Protein AF-A0A0C3AQ52-F1 (afdb_monomer_lite)

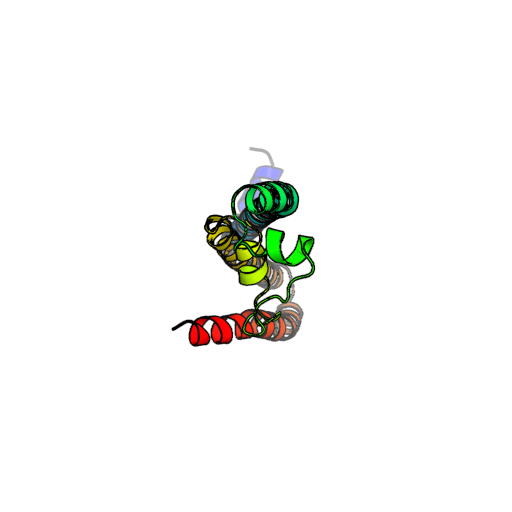Foldseek 3Di:
DDPVVVVCVVVCPDPLNVLLVVLQVLLVVLLVLLVVLVVVLVVLLVCLVVQLVVCLVVDCPAPSVCVVVVHDDDPPDDVVCVVVVSVSSPRDPVNVVSVVSSVVSNLSSVVSVLSSVLSCCVVPHDPVRSVVVCVVVVVVNCVVCVVVVVVVVVVD

Secondary structure (DSSP, 8-state):
--HHHHHHHHHTT-HHHHHHHHHHHHHHHHHHHHHHHHHHHHHHHHHHHHHHHHHHHH-TTSHHHHHHTTPPPPTT--TT-HHHHHHHTT--TTHHHHHHHHHHHHHHHHHHHHHHHHHHHHHHS-HHHHHHHHHHHHHHHHHHHHHHHHHHHHT-

pLDDT: mean 80.62, std 13.57, range [40.66, 95.38]

Radius of gyration: 24.01 Å; chains: 1; bounding box: 46×44×65 Å

Sequence (156 aa):
MSLAQLAAASESQSSAWEALRFFIYVAIGSNIITVACSLWTISGVAEVPSNAQWVAMNSVKSWPYKHAARLPLPATVSIREEYELLTNFGMETHYRWQILGAGVWYLVGLFSTFLALDIWLWVSQSTGVAAAVTVVLIPGCAAVVAPLFSIGLSSL

Organism: NCBI:txid933852

Structure (mmCIF, N/CA/C/O backbone):
data_AF-A0A0C3AQ52-F1
#
_entry.id   AF-A0A0C3AQ52-F1
#
loop_
_atom_site.group_PDB
_atom_site.id
_atom_site.type_symbol
_atom_site.label_atom_id
_atom_site.label_alt_id
_atom_site.label_comp_id
_atom_site.label_asym_id
_atom_site.label_entity_id
_atom_site.label_seq_id
_atom_site.pdbx_PDB_ins_code
_atom_site.Cartn_x
_atom_site.Cartn_y
_atom_site.Cartn_z
_atom_site.occupancy
_atom_site.B_iso_or_equiv
_atom_site.auth_seq_id
_atom_site.auth_comp_id
_atom_site.auth_asym_id
_atom_site.auth_atom_id
_atom_site.pdbx_PDB_model_num
ATOM 1 N N . MET A 1 1 ? -17.274 30.293 30.875 1.00 49.47 1 MET A N 1
ATOM 2 C CA . MET A 1 1 ? -17.493 28.899 30.433 1.00 49.47 1 MET A CA 1
ATOM 3 C C . MET A 1 1 ? -18.976 28.713 30.185 1.00 49.47 1 MET A C 1
ATOM 5 O O . MET A 1 1 ? -19.753 29.045 31.071 1.00 49.47 1 MET A O 1
ATOM 9 N N . SER A 1 2 ? -19.376 28.280 28.989 1.00 72.94 2 SER A N 1
ATOM 10 C CA . SER A 1 2 ? -20.791 28.021 28.682 1.00 72.94 2 SER A CA 1
ATOM 11 C C . SER A 1 2 ? -21.216 26.624 29.158 1.00 72.94 2 SER A C 1
ATOM 13 O O . SER A 1 2 ? -20.381 25.734 29.301 1.00 72.94 2 SER A O 1
ATOM 15 N N . LEU A 1 3 ? -22.518 26.412 29.372 1.00 54.72 3 LEU A N 1
ATOM 16 C CA . LEU A 1 3 ? -23.105 25.108 29.728 1.00 54.72 3 LEU A CA 1
ATOM 17 C C . LEU A 1 3 ? -22.722 23.990 28.743 1.00 54.72 3 LEU A C 1
ATOM 19 O O . LEU A 1 3 ? -22.489 22.862 29.161 1.00 54.72 3 LEU A O 1
ATOM 23 N N . ALA A 1 4 ? -22.571 24.320 27.457 1.00 54.44 4 ALA A N 1
ATOM 24 C CA . ALA A 1 4 ? -22.092 23.387 26.439 1.00 54.44 4 ALA A CA 1
ATOM 25 C C . ALA A 1 4 ? -20.625 22.981 26.662 1.00 54.44 4 ALA A C 1
ATOM 27 O O . ALA A 1 4 ? -20.266 21.831 26.441 1.00 54.44 4 ALA A O 1
ATOM 28 N N . GLN A 1 5 ? -19.782 23.898 27.150 1.00 59.34 5 GLN A N 1
ATOM 29 C CA . GLN A 1 5 ? -18.400 23.581 27.525 1.00 59.34 5 GLN A CA 1
ATOM 30 C C . GLN A 1 5 ? -18.332 22.760 28.818 1.00 59.34 5 GLN A C 1
ATOM 32 O O . GLN A 1 5 ? -17.429 21.944 28.959 1.00 59.34 5 GLN A O 1
ATOM 37 N N . LEU A 1 6 ? -19.280 22.948 29.743 1.00 53.47 6 LEU A N 1
ATOM 38 C CA . LEU A 1 6 ? -19.350 22.186 30.992 1.00 53.47 6 LEU A CA 1
ATOM 39 C C . LEU A 1 6 ? -19.842 20.746 30.759 1.00 53.47 6 LEU A C 1
ATOM 41 O O . LEU A 1 6 ? -19.262 19.816 31.307 1.00 53.47 6 LEU A O 1
ATOM 45 N N . ALA A 1 7 ? -20.853 20.563 29.902 1.00 57.03 7 ALA A N 1
ATOM 46 C CA . ALA A 1 7 ? -21.343 19.247 29.483 1.00 57.03 7 ALA A CA 1
ATOM 47 C C . ALA A 1 7 ? -20.309 18.496 28.626 1.00 57.03 7 ALA A C 1
ATOM 49 O O . ALA A 1 7 ? -20.070 17.308 28.837 1.00 57.03 7 ALA A O 1
ATOM 50 N N . ALA A 1 8 ? -19.616 19.208 27.727 1.00 54.44 8 ALA A N 1
ATOM 51 C CA . ALA A 1 8 ? -18.491 18.641 26.991 1.00 54.44 8 ALA A CA 1
ATOM 52 C C . ALA A 1 8 ? -17.357 18.222 27.938 1.00 54.44 8 ALA A C 1
ATOM 54 O O . ALA A 1 8 ? -16.812 17.142 27.764 1.00 54.44 8 ALA A O 1
ATOM 55 N N . ALA A 1 9 ? -17.040 19.021 28.963 1.00 54.50 9 ALA A N 1
ATOM 56 C CA . ALA A 1 9 ? -15.999 18.691 29.936 1.00 54.50 9 ALA A CA 1
ATOM 57 C C . ALA A 1 9 ? -16.351 17.490 30.833 1.00 54.50 9 ALA A C 1
ATOM 59 O O . ALA A 1 9 ? -15.444 16.759 31.223 1.00 54.50 9 ALA A O 1
ATOM 60 N N . SER A 1 10 ? -17.635 17.261 31.144 1.00 52.16 10 SER A N 1
ATOM 61 C CA . SER A 1 10 ? -18.058 16.119 31.968 1.00 52.16 10 SER A CA 1
ATOM 62 C C . SER A 1 10 ? -18.114 14.793 31.204 1.00 52.16 10 SER A C 1
ATOM 64 O O . SER A 1 10 ? -17.874 13.749 31.801 1.00 52.16 10 SER A O 1
ATOM 66 N N . GLU A 1 11 ? -18.395 14.811 29.896 1.00 53.09 11 GLU A N 1
ATOM 67 C CA . GLU A 1 11 ? -18.392 13.602 29.052 1.00 53.09 11 GLU A CA 1
ATOM 68 C C . GLU A 1 11 ? -17.013 13.295 28.431 1.00 53.09 11 GLU A C 1
ATOM 70 O O . GLU A 1 11 ? -16.725 12.145 28.098 1.00 53.09 11 GLU A O 1
ATOM 75 N N . SER A 1 12 ? -16.119 14.288 28.303 1.00 53.25 12 SER A N 1
ATOM 76 C CA . SER A 1 12 ? -14.857 14.158 27.554 1.00 53.25 12 SER A CA 1
ATOM 77 C C . SER A 1 12 ? -13.615 13.762 28.361 1.00 53.25 12 SER A C 1
ATOM 79 O O . SER A 1 12 ? -12.519 13.857 27.815 1.00 53.25 12 SER A O 1
ATOM 81 N N . GLN A 1 13 ? -13.744 13.369 29.631 1.00 57.00 13 GLN A N 1
ATOM 82 C CA . GLN A 1 13 ? -12.609 12.974 30.491 1.00 57.00 13 GLN A CA 1
ATOM 83 C C . GLN A 1 13 ? -12.476 11.457 30.701 1.00 57.00 13 GLN A C 1
ATOM 85 O O . GLN A 1 13 ? -11.720 11.006 31.559 1.00 57.00 13 GLN A O 1
ATOM 90 N N . SER A 1 14 ? -13.198 10.640 29.932 1.00 72.12 14 SER A N 1
ATOM 91 C CA . SER A 1 14 ? -12.928 9.201 29.911 1.00 72.12 14 SER A CA 1
ATOM 92 C C . SER A 1 14 ? -11.718 8.921 29.022 1.00 72.12 14 SER A C 1
ATOM 94 O O . SER A 1 14 ? -11.694 9.324 27.857 1.00 72.12 14 SER A O 1
ATOM 96 N N . SER A 1 15 ? -10.749 8.168 29.545 1.00 82.25 15 SER A N 1
ATOM 97 C CA . SER A 1 15 ? -9.573 7.692 28.802 1.00 82.25 15 SER A CA 1
ATOM 98 C C . SER A 1 15 ? -9.944 6.960 27.505 1.00 82.25 15 SER A C 1
ATOM 100 O O . SER A 1 15 ? -9.185 6.990 26.537 1.00 82.25 15 SER A O 1
ATOM 102 N N . ALA A 1 16 ? -11.138 6.363 27.439 1.00 81.38 16 ALA A N 1
ATOM 103 C CA . ALA A 1 16 ? -11.650 5.717 26.235 1.00 81.38 16 ALA A CA 1
ATOM 104 C C . ALA A 1 16 ? -11.969 6.718 25.105 1.00 81.38 16 ALA A C 1
ATOM 106 O O . ALA A 1 16 ? -11.666 6.450 23.944 1.00 81.38 16 ALA A O 1
ATOM 107 N N . TRP A 1 17 ? -12.516 7.897 25.423 1.00 85.88 17 TRP A N 1
ATOM 108 C CA . TRP A 1 17 ? -12.783 8.946 24.428 1.00 85.88 17 TRP A CA 1
ATOM 109 C C . TRP A 1 17 ? -11.493 9.604 23.922 1.00 85.88 17 TRP A C 1
ATOM 111 O O . TRP A 1 17 ? -11.409 9.984 22.753 1.00 85.88 17 TRP A O 1
ATOM 121 N N . GLU A 1 18 ? -10.473 9.718 24.774 1.00 87.50 18 GLU A N 1
ATOM 122 C CA . GLU A 1 18 ? -9.146 10.198 24.372 1.00 87.50 18 GLU A CA 1
ATOM 123 C C . GLU A 1 18 ? -8.441 9.198 23.449 1.00 87.50 18 GLU A C 1
ATOM 125 O O . GLU A 1 18 ? -7.953 9.587 22.384 1.00 87.50 18 GLU A O 1
ATOM 130 N N . ALA A 1 19 ? -8.465 7.908 23.800 1.00 87.88 19 ALA A N 1
ATOM 131 C CA . ALA A 1 19 ? -7.947 6.839 22.951 1.00 87.88 19 ALA A CA 1
ATOM 132 C C . ALA A 1 19 ? -8.657 6.808 21.590 1.00 87.88 19 ALA A C 1
ATOM 134 O O . ALA A 1 19 ? -7.998 6.732 20.553 1.00 87.88 19 ALA A O 1
ATOM 135 N N . LEU A 1 20 ? -9.988 6.956 21.572 1.00 90.38 20 LEU A N 1
ATOM 136 C CA . LEU A 1 20 ? -10.760 7.037 20.332 1.00 90.38 20 LEU A CA 1
ATOM 137 C C . LEU A 1 20 ? -10.257 8.165 19.421 1.00 90.38 20 LEU A C 1
ATOM 139 O O . LEU A 1 20 ? -10.000 7.942 18.239 1.00 90.38 20 LEU A O 1
ATOM 143 N N . ARG A 1 21 ? -10.081 9.375 19.966 1.00 91.06 21 ARG A N 1
ATOM 144 C CA . ARG A 1 21 ? -9.583 10.531 19.200 1.00 91.06 21 ARG A CA 1
ATOM 145 C C . ARG A 1 21 ? -8.183 10.285 18.654 1.00 91.06 21 ARG A C 1
ATOM 147 O O . ARG A 1 21 ? -7.933 10.598 17.494 1.00 91.06 21 ARG A O 1
AT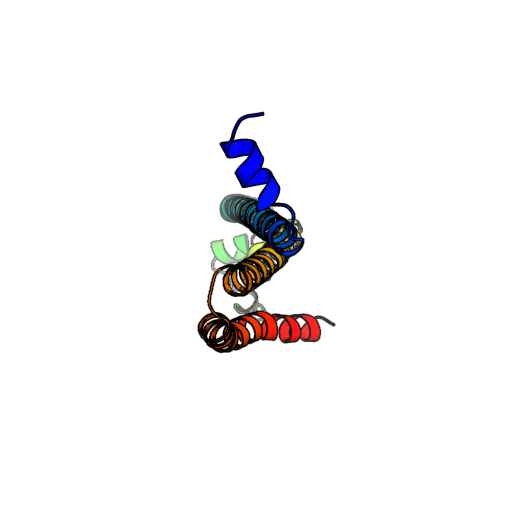OM 154 N N . PHE A 1 22 ? -7.294 9.704 19.460 1.00 92.69 22 PHE A N 1
ATOM 155 C CA . PHE A 1 22 ? -5.950 9.339 19.019 1.00 92.69 22 PHE A CA 1
ATOM 156 C C . PHE A 1 22 ? -5.999 8.414 17.798 1.00 92.69 22 PHE A C 1
ATOM 158 O O . PHE A 1 22 ? -5.420 8.742 16.763 1.00 92.69 22 PHE A O 1
ATOM 165 N N . PHE A 1 23 ? -6.742 7.306 17.876 1.00 92.56 23 PHE A N 1
ATOM 166 C CA . PHE A 1 23 ? -6.826 6.354 16.768 1.00 92.56 23 PHE A CA 1
ATOM 167 C C . PHE A 1 23 ? -7.493 6.944 15.525 1.00 92.56 23 PHE A C 1
ATOM 169 O O . PHE A 1 23 ? -7.032 6.680 14.417 1.00 92.56 23 PHE A O 1
ATOM 176 N N . ILE A 1 24 ? -8.508 7.800 15.682 1.00 93.00 24 ILE A N 1
ATOM 177 C CA . ILE A 1 24 ? -9.117 8.523 14.556 1.00 93.00 24 ILE A CA 1
ATOM 178 C C . ILE A 1 24 ? -8.094 9.445 13.882 1.00 93.00 24 ILE A C 1
ATOM 180 O O . ILE A 1 24 ? -7.949 9.410 12.660 1.00 93.00 24 ILE A O 1
ATOM 184 N N . TYR A 1 25 ? -7.356 10.255 14.645 1.00 94.25 25 TYR A N 1
ATOM 185 C CA . TYR A 1 25 ? -6.373 11.176 14.068 1.00 94.25 25 TYR A CA 1
ATOM 186 C C . TYR A 1 25 ? -5.206 10.441 13.408 1.00 94.25 25 TYR A C 1
ATOM 188 O O . TYR A 1 25 ? -4.783 10.831 12.319 1.00 94.25 25 TYR A O 1
ATOM 196 N N . VAL A 1 26 ? -4.728 9.346 14.006 1.00 93.81 26 VAL A N 1
ATOM 197 C CA . VAL A 1 26 ? -3.699 8.491 13.401 1.00 93.81 26 VAL A CA 1
ATOM 198 C C . VAL A 1 26 ? -4.221 7.824 12.131 1.00 93.81 26 VAL A C 1
ATOM 200 O O . VAL A 1 26 ? -3.507 7.804 11.128 1.00 93.81 26 VAL A O 1
ATOM 203 N N . ALA A 1 27 ? -5.464 7.335 12.126 1.00 92.50 27 ALA A N 1
ATOM 204 C CA . ALA A 1 27 ? -6.086 6.748 10.943 1.00 92.50 27 ALA A CA 1
ATOM 205 C C . ALA A 1 27 ? -6.172 7.760 9.793 1.00 92.50 27 ALA A C 1
ATOM 207 O O . ALA A 1 27 ? -5.757 7.464 8.673 1.00 92.50 27 ALA A O 1
ATOM 208 N N . ILE A 1 28 ? -6.656 8.974 10.069 1.00 93.31 2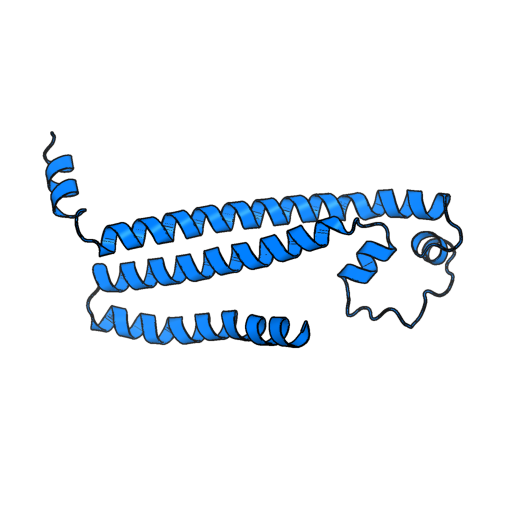8 ILE A N 1
ATOM 209 C CA . ILE A 1 28 ? -6.753 10.049 9.074 1.00 93.31 28 ILE A CA 1
ATOM 210 C C . ILE A 1 28 ? -5.361 10.423 8.554 1.00 93.31 28 ILE A C 1
ATOM 212 O O . ILE A 1 28 ? -5.143 10.431 7.344 1.00 93.31 28 ILE A O 1
ATOM 216 N N . GLY A 1 29 ? -4.407 10.684 9.452 1.00 95.38 29 GLY A N 1
ATOM 217 C CA . GLY A 1 29 ? -3.045 11.066 9.075 1.00 95.38 29 GLY A CA 1
ATOM 218 C C . GLY A 1 29 ? -2.355 10.002 8.221 1.00 95.38 29 GLY A C 1
ATOM 219 O O . GLY A 1 29 ? -1.792 10.313 7.174 1.00 95.38 29 GLY A O 1
ATOM 220 N N . SER A 1 30 ? -2.475 8.733 8.612 1.00 93.75 30 SER A N 1
ATOM 221 C CA . SER A 1 30 ? -1.879 7.610 7.880 1.00 93.75 30 SER A CA 1
ATOM 222 C C . SER A 1 30 ? -2.493 7.443 6.488 1.00 93.75 30 SER A C 1
ATOM 224 O O . SER A 1 30 ? -1.769 7.205 5.521 1.00 93.75 30 SER A O 1
ATOM 226 N N . ASN A 1 31 ? -3.809 7.637 6.343 1.00 92.88 31 ASN A N 1
ATOM 227 C CA . ASN A 1 31 ? -4.468 7.608 5.035 1.00 92.88 31 ASN A CA 1
ATOM 228 C C . ASN A 1 31 ? -4.018 8.768 4.132 1.00 92.88 31 ASN A C 1
ATOM 230 O O . ASN A 1 31 ? -3.783 8.554 2.946 1.00 92.88 31 ASN A O 1
ATOM 234 N N . ILE A 1 32 ? -3.828 9.977 4.674 1.00 94.38 32 ILE A N 1
ATOM 235 C CA . ILE A 1 32 ? -3.306 11.118 3.901 1.00 94.38 32 ILE A CA 1
ATOM 236 C C . ILE A 1 32 ? -1.891 10.824 3.392 1.00 94.38 32 ILE A C 1
ATOM 238 O O . ILE A 1 32 ? -1.611 11.031 2.211 1.00 94.38 32 ILE A O 1
ATOM 242 N N . ILE A 1 33 ? -1.013 10.297 4.252 1.00 93.62 33 ILE A N 1
ATOM 243 C CA . ILE A 1 33 ? 0.351 9.914 3.861 1.00 93.62 33 ILE A CA 1
ATOM 244 C C . ILE A 1 33 ? 0.310 8.824 2.784 1.00 93.62 33 ILE A C 1
ATOM 246 O O . ILE A 1 33 ? 1.001 8.932 1.774 1.00 93.62 33 ILE A O 1
ATOM 250 N N . THR A 1 34 ? -0.549 7.817 2.951 1.00 93.25 34 THR A N 1
ATOM 251 C CA . THR A 1 34 ? -0.749 6.740 1.967 1.00 93.25 34 THR A CA 1
ATOM 252 C C . THR A 1 34 ? -1.138 7.293 0.599 1.00 93.25 34 THR A C 1
ATOM 254 O O . THR A 1 34 ? -0.545 6.919 -0.416 1.00 93.25 34 THR A O 1
ATOM 257 N N . VAL A 1 35 ? -2.110 8.209 0.558 1.00 94.06 35 VAL A N 1
ATOM 258 C CA . VAL A 1 35 ? -2.552 8.858 -0.682 1.00 94.06 35 VAL A CA 1
ATOM 259 C C . VAL A 1 35 ? -1.422 9.684 -1.292 1.00 94.06 35 VAL A C 1
ATOM 261 O O . VAL A 1 35 ? -1.188 9.577 -2.492 1.00 94.06 35 VAL A O 1
ATOM 264 N N . ALA A 1 36 ? -0.672 10.446 -0.492 1.00 93.00 36 ALA A N 1
ATOM 265 C CA . ALA A 1 36 ? 0.466 11.224 -0.977 1.00 93.00 36 ALA A CA 1
ATOM 266 C C . ALA A 1 36 ? 1.556 10.331 -1.599 1.00 93.00 36 ALA A C 1
ATOM 268 O O . ALA A 1 36 ? 2.002 10.598 -2.715 1.00 93.00 36 ALA A O 1
ATOM 269 N N . CYS A 1 37 ? 1.935 9.234 -0.934 1.00 90.62 37 CYS A N 1
ATOM 270 C CA . CYS A 1 37 ? 2.885 8.256 -1.472 1.00 90.62 37 CYS A CA 1
ATOM 271 C C . CYS A 1 37 ? 2.373 7.607 -2.767 1.00 90.62 37 CYS A C 1
ATOM 273 O O . CYS A 1 37 ? 3.142 7.406 -3.709 1.00 90.62 37 CYS A O 1
ATOM 275 N N . SER A 1 38 ? 1.072 7.316 -2.836 1.00 91.12 38 SER A N 1
ATOM 276 C CA . SER A 1 38 ? 0.442 6.722 -4.020 1.00 91.12 38 SER A CA 1
ATOM 277 C C . SER A 1 38 ? 0.439 7.692 -5.202 1.00 91.12 38 SER A C 1
ATOM 279 O O . SER A 1 38 ? 0.841 7.320 -6.300 1.00 91.12 38 SER A O 1
ATOM 281 N N . LEU A 1 39 ? 0.052 8.952 -4.980 1.00 93.06 39 LEU A N 1
ATOM 282 C CA . LEU A 1 39 ? 0.066 9.996 -6.008 1.00 93.06 39 LEU A CA 1
ATOM 283 C C . LEU A 1 39 ? 1.480 10.260 -6.525 1.00 93.06 39 LEU A C 1
ATOM 285 O O . LEU A 1 39 ? 1.676 10.385 -7.731 1.00 93.06 39 LEU A O 1
ATOM 289 N N . TRP A 1 40 ? 2.467 10.291 -5.629 1.00 89.06 40 TRP A N 1
ATOM 290 C CA . TRP A 1 40 ? 3.862 10.444 -6.024 1.00 89.06 40 TRP A CA 1
ATOM 291 C C . TRP A 1 40 ? 4.334 9.268 -6.887 1.00 89.06 40 TRP A C 1
ATOM 293 O O . TRP A 1 40 ? 4.938 9.471 -7.938 1.00 89.06 40 TRP A O 1
ATOM 303 N N . THR A 1 41 ? 3.998 8.037 -6.493 1.00 88.38 41 THR A N 1
ATOM 304 C CA .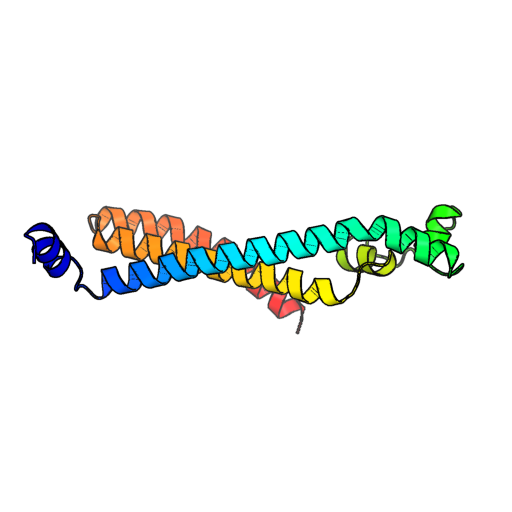 THR A 1 41 ? 4.323 6.837 -7.278 1.00 88.38 41 THR A CA 1
ATOM 305 C C . THR A 1 41 ? 3.673 6.886 -8.662 1.00 88.38 41 THR A C 1
ATOM 307 O O . THR A 1 41 ? 4.334 6.609 -9.659 1.00 88.38 41 THR A O 1
ATOM 310 N N . ILE A 1 42 ? 2.401 7.290 -8.747 1.00 90.31 42 ILE A N 1
ATOM 311 C CA . ILE A 1 42 ? 1.689 7.455 -10.023 1.00 90.31 42 ILE A CA 1
ATOM 312 C C . ILE A 1 42 ? 2.386 8.492 -10.907 1.00 90.31 42 ILE A C 1
ATOM 314 O O . ILE A 1 42 ? 2.554 8.246 -12.099 1.00 90.31 42 ILE A O 1
ATOM 318 N N . SER A 1 43 ? 2.826 9.619 -10.336 1.00 88.12 43 SER A N 1
ATOM 319 C CA . SER A 1 43 ? 3.593 10.630 -11.072 1.00 88.12 43 SER A CA 1
ATOM 320 C C . SER A 1 43 ? 4.877 10.041 -11.656 1.00 88.12 43 SER A C 1
ATOM 322 O O . SER A 1 43 ? 5.168 10.253 -12.828 1.00 88.12 43 SER A O 1
ATOM 324 N N . GLY A 1 44 ? 5.599 9.229 -10.880 1.00 84.19 44 GLY A N 1
ATOM 325 C CA . GLY A 1 44 ? 6.797 8.540 -11.356 1.00 84.19 44 GLY A CA 1
ATOM 326 C C . GLY A 1 44 ? 6.538 7.547 -12.479 1.00 84.19 44 GLY A C 1
ATOM 327 O O . GLY A 1 44 ? 7.274 7.496 -13.461 1.00 84.19 44 GLY A O 1
ATOM 328 N N . VAL A 1 45 ? 5.458 6.774 -12.369 1.00 87.44 45 VAL A N 1
ATOM 329 C CA . VAL A 1 45 ? 5.049 5.838 -13.424 1.00 87.44 45 VAL A CA 1
ATOM 330 C C . VAL A 1 45 ? 4.619 6.588 -14.690 1.00 87.44 45 VAL A C 1
ATOM 332 O O . VAL A 1 45 ? 4.887 6.124 -15.797 1.00 87.44 45 VAL A O 1
ATOM 335 N N . ALA A 1 46 ? 4.008 7.767 -14.556 1.00 89.50 46 ALA A N 1
ATOM 336 C CA . ALA A 1 46 ? 3.617 8.597 -15.694 1.00 89.50 46 ALA A CA 1
ATOM 337 C C . ALA A 1 46 ? 4.820 9.119 -16.506 1.00 89.50 46 ALA A C 1
ATOM 339 O O . ALA A 1 46 ? 4.672 9.392 -17.696 1.00 89.50 46 ALA A O 1
ATOM 340 N N . GLU A 1 47 ? 6.009 9.211 -15.903 1.00 87.81 47 GLU A N 1
ATOM 341 C CA . GLU A 1 47 ? 7.253 9.615 -16.576 1.00 87.81 47 GLU A CA 1
ATOM 342 C C . GLU A 1 47 ? 7.943 8.460 -17.323 1.00 87.81 47 GLU A C 1
ATOM 344 O O . GLU A 1 47 ? 8.759 8.697 -18.220 1.00 87.81 47 GLU A O 1
ATOM 349 N N . VAL A 1 48 ? 7.587 7.206 -17.016 1.00 89.75 48 VAL A N 1
ATOM 350 C CA . VAL A 1 48 ? 8.204 6.003 -17.604 1.00 89.75 48 VAL A CA 1
ATOM 351 C C . VAL A 1 48 ? 8.192 6.006 -19.136 1.00 89.75 48 VAL A C 1
ATOM 353 O O . VAL A 1 48 ? 9.231 5.689 -19.707 1.00 89.75 48 VAL A O 1
ATOM 356 N N . PRO A 1 49 ? 7.112 6.386 -19.851 1.00 90.00 49 PRO A N 1
ATOM 357 C CA . PRO A 1 49 ? 7.134 6.426 -21.314 1.00 90.00 49 PRO A CA 1
ATOM 358 C C . PRO A 1 49 ? 8.204 7.371 -21.878 1.00 90.00 49 PRO A C 1
ATOM 360 O O . PRO A 1 49 ? 8.914 7.008 -22.817 1.00 90.00 49 PRO A O 1
ATOM 363 N N . SER A 1 50 ? 8.352 8.559 -21.288 1.00 89.94 50 SER A N 1
ATOM 364 C CA . SER A 1 50 ? 9.353 9.551 -21.696 1.00 89.94 50 SER A CA 1
ATOM 365 C C . SER A 1 50 ? 10.771 9.051 -21.409 1.00 89.94 50 SER A C 1
ATOM 367 O O . SER A 1 50 ? 11.646 9.112 -22.277 1.00 89.94 50 SER A O 1
ATOM 369 N N . ASN A 1 51 ? 10.985 8.472 -20.225 1.00 89.50 51 ASN A N 1
ATOM 370 C CA . ASN A 1 51 ? 12.273 7.893 -19.844 1.00 89.50 51 ASN A CA 1
ATOM 371 C C . ASN A 1 51 ? 12.630 6.687 -20.721 1.00 89.50 51 ASN A C 1
ATOM 373 O O . ASN A 1 51 ? 13.768 6.571 -21.170 1.00 89.50 51 ASN A O 1
ATOM 377 N N . ALA A 1 52 ? 11.662 5.832 -21.048 1.00 89.94 52 ALA A N 1
ATOM 378 C CA . ALA A 1 52 ? 11.847 4.684 -21.928 1.00 89.94 52 ALA A CA 1
ATOM 379 C C . ALA A 1 52 ? 12.297 5.113 -23.332 1.00 89.94 52 ALA A C 1
ATOM 381 O O . ALA A 1 52 ? 13.206 4.503 -23.898 1.00 89.94 52 ALA A O 1
ATOM 382 N N . GLN A 1 53 ? 11.709 6.180 -23.886 1.00 90.31 53 GLN A N 1
ATOM 383 C CA . GLN A 1 53 ? 12.140 6.751 -25.166 1.00 90.31 53 GLN A CA 1
ATOM 384 C C . GLN A 1 53 ? 13.574 7.276 -25.090 1.00 90.31 53 GLN A C 1
ATOM 386 O O . GLN A 1 53 ? 14.394 6.968 -25.958 1.00 90.31 53 GLN A O 1
ATOM 391 N N . TRP A 1 54 ? 13.904 8.023 -24.035 1.00 90.50 54 TRP A N 1
ATOM 392 C CA . TRP A 1 54 ? 15.259 8.525 -23.825 1.00 90.50 54 TRP A CA 1
ATOM 393 C C . TRP A 1 54 ? 16.280 7.384 -23.695 1.00 90.50 54 TRP A C 1
ATOM 395 O O . TRP A 1 54 ? 17.320 7.399 -24.355 1.00 90.50 54 TRP A O 1
ATOM 405 N N . VAL A 1 55 ? 15.970 6.345 -22.919 1.00 89.44 55 VAL A N 1
ATOM 406 C CA . VAL A 1 55 ? 16.818 5.155 -22.759 1.00 89.44 55 VAL A CA 1
ATOM 407 C C . VAL A 1 55 ? 16.981 4.405 -24.086 1.00 89.44 55 VAL A C 1
ATOM 409 O O . VAL A 1 55 ? 18.094 3.982 -24.411 1.00 89.44 55 VAL A O 1
ATOM 412 N N . ALA A 1 56 ? 15.914 4.278 -24.883 1.00 90.75 56 ALA A N 1
ATOM 413 C CA . ALA A 1 56 ? 15.973 3.639 -26.196 1.00 90.75 56 ALA A CA 1
ATOM 414 C C . ALA A 1 56 ? 16.932 4.366 -27.150 1.00 90.75 56 ALA A C 1
ATOM 416 O O . ALA A 1 56 ? 17.693 3.716 -27.864 1.00 90.75 56 ALA A O 1
ATOM 417 N N . MET A 1 57 ? 16.927 5.703 -27.143 1.00 90.62 57 MET A N 1
ATOM 418 C CA . MET A 1 57 ? 17.810 6.510 -27.994 1.00 90.62 57 MET A CA 1
ATOM 419 C C . MET A 1 57 ? 19.283 6.421 -27.579 1.00 90.62 57 MET A C 1
ATOM 421 O O . MET A 1 57 ? 20.162 6.491 -28.434 1.00 90.62 57 MET A O 1
ATOM 425 N N . ASN A 1 58 ? 19.561 6.244 -26.285 1.00 90.62 58 ASN A N 1
ATOM 426 C CA . ASN A 1 58 ? 20.926 6.264 -25.754 1.00 90.62 58 ASN A CA 1
ATOM 427 C C . ASN A 1 58 ? 21.563 4.873 -25.599 1.00 90.62 58 ASN A C 1
ATOM 429 O O . ASN A 1 58 ? 22.782 4.771 -25.466 1.00 90.62 58 ASN A O 1
ATOM 433 N N . SER A 1 59 ? 20.780 3.787 -25.608 1.00 88.62 59 SER A N 1
ATOM 434 C CA . SER A 1 59 ? 21.303 2.430 -25.417 1.00 88.62 59 SER A CA 1
ATOM 435 C C . SER A 1 59 ? 20.595 1.385 -26.277 1.00 88.62 59 SER A C 1
ATOM 437 O O . SER A 1 59 ? 19.480 0.950 -25.991 1.00 88.62 59 SER A O 1
ATOM 439 N N . VAL A 1 60 ? 21.324 0.871 -27.271 1.00 85.88 60 VAL A N 1
ATOM 440 C CA . VAL A 1 60 ? 20.902 -0.193 -28.209 1.00 85.88 60 VAL A CA 1
ATOM 441 C C . VAL A 1 60 ? 20.678 -1.543 -27.501 1.00 85.88 60 VAL A C 1
ATOM 443 O O . VAL A 1 60 ? 19.995 -2.433 -28.002 1.00 85.88 60 VAL A O 1
ATOM 446 N N . LYS A 1 61 ? 21.256 -1.728 -26.307 1.00 85.75 61 LYS A N 1
ATOM 447 C CA . LYS A 1 61 ? 21.088 -2.955 -25.508 1.00 85.75 61 LYS A CA 1
ATOM 448 C C . LYS A 1 61 ? 19.911 -2.881 -24.531 1.00 85.75 61 LYS A C 1
ATOM 450 O O . LYS A 1 61 ? 19.578 -3.909 -23.937 1.00 85.75 61 LYS A O 1
ATOM 455 N N . SER A 1 62 ? 19.302 -1.706 -24.363 1.00 85.56 62 SER A N 1
ATOM 456 C CA . SER A 1 62 ? 18.188 -1.491 -23.440 1.00 85.56 62 SER A CA 1
ATOM 457 C C . SER A 1 62 ? 16.920 -2.231 -23.874 1.00 85.56 62 SER A C 1
ATOM 459 O O . SER A 1 62 ? 16.734 -2.560 -25.048 1.00 85.56 62 SER A O 1
ATOM 461 N N . TRP A 1 63 ? 16.033 -2.511 -22.922 1.00 87.38 63 TRP A N 1
ATOM 462 C CA . TRP A 1 63 ? 14.757 -3.160 -23.220 1.00 87.38 63 TRP A CA 1
ATOM 463 C C . TRP A 1 63 ? 13.810 -2.282 -24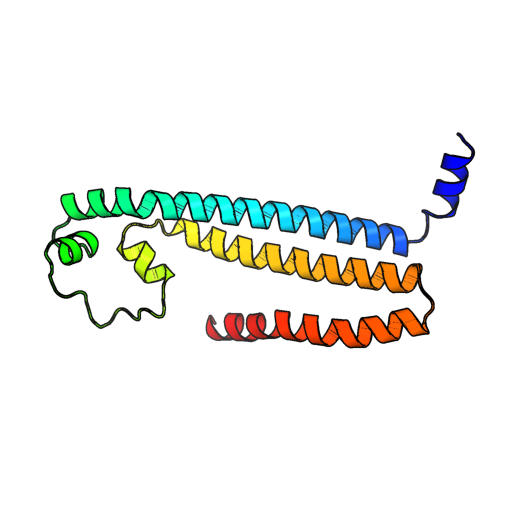.040 1.00 87.38 63 TRP A C 1
ATOM 465 O O . TRP A 1 63 ? 13.263 -2.809 -25.010 1.00 87.38 63 TRP A O 1
ATOM 475 N N . PRO A 1 64 ? 13.664 -0.970 -23.753 1.00 88.81 64 PRO A N 1
ATOM 476 C CA . PRO A 1 64 ? 12.891 -0.074 -24.606 1.00 88.81 64 PRO A CA 1
ATOM 477 C C . PRO A 1 64 ? 13.347 -0.100 -26.071 1.00 88.81 64 PRO A C 1
ATOM 479 O O . PRO A 1 64 ? 12.511 -0.199 -26.969 1.00 88.81 64 PRO A O 1
ATOM 482 N N . TYR A 1 65 ? 14.664 -0.110 -26.328 1.00 87.75 65 TYR A N 1
ATOM 483 C CA . TYR A 1 65 ? 15.195 -0.227 -27.689 1.00 87.75 65 TYR A CA 1
ATOM 484 C C . TYR A 1 65 ? 14.838 -1.569 -28.334 1.00 87.75 65 TYR A C 1
ATOM 486 O O . TYR A 1 65 ? 14.323 -1.604 -29.450 1.00 87.75 65 TYR A O 1
ATOM 494 N N . LYS A 1 66 ? 15.082 -2.686 -27.634 1.00 88.25 66 LYS A N 1
ATOM 495 C CA . LYS A 1 66 ? 14.767 -4.029 -28.149 1.00 88.25 66 LYS A CA 1
ATOM 496 C C . LYS A 1 66 ? 13.284 -4.175 -28.472 1.00 88.25 66 LYS A C 1
ATOM 498 O O . LYS A 1 66 ? 12.949 -4.726 -29.517 1.00 88.25 66 LYS A O 1
ATOM 503 N N . HIS A 1 67 ? 12.415 -3.639 -27.617 1.00 86.56 67 HIS A N 1
ATOM 504 C CA . HIS A 1 67 ? 10.977 -3.634 -27.841 1.00 86.56 67 HIS A CA 1
ATOM 505 C C . HIS A 1 67 ? 10.602 -2.822 -29.091 1.00 86.56 67 HIS A C 1
ATOM 507 O O . HIS A 1 67 ? 9.908 -3.339 -29.967 1.00 86.56 67 HIS A O 1
ATOM 513 N N . ALA A 1 68 ? 11.131 -1.601 -29.237 1.00 87.50 68 ALA A N 1
ATOM 514 C CA . ALA A 1 68 ? 10.906 -0.763 -30.419 1.00 87.50 68 ALA A CA 1
ATOM 515 C C . ALA A 1 68 ? 11.424 -1.410 -31.720 1.00 87.50 68 ALA A C 1
ATOM 517 O O . ALA A 1 68 ? 10.775 -1.329 -32.762 1.00 87.50 68 ALA A O 1
ATOM 518 N N . ALA A 1 69 ? 12.560 -2.109 -31.653 1.00 89.12 69 ALA A N 1
ATOM 519 C CA . ALA A 1 69 ? 13.172 -2.826 -32.771 1.00 89.12 69 ALA A CA 1
ATOM 520 C C . ALA A 1 69 ? 12.545 -4.209 -33.053 1.00 89.12 69 ALA A C 1
ATOM 522 O O . ALA A 1 69 ? 13.031 -4.928 -33.925 1.00 89.12 69 ALA A O 1
ATOM 523 N N . ARG A 1 70 ? 11.482 -4.600 -32.329 1.00 86.44 70 ARG A N 1
ATOM 524 C CA . ARG A 1 70 ? 10.833 -5.927 -32.406 1.00 86.44 70 ARG A CA 1
ATOM 525 C C . ARG A 1 70 ? 11.793 -7.101 -32.171 1.00 86.44 70 ARG A C 1
ATOM 527 O O . ARG A 1 70 ? 11.587 -8.198 -32.686 1.00 86.44 70 ARG A O 1
ATOM 534 N N . LEU A 1 71 ? 12.844 -6.870 -31.390 1.00 87.62 71 LEU A N 1
ATOM 535 C CA . LEU A 1 71 ? 13.777 -7.903 -30.966 1.00 87.62 71 LEU A CA 1
ATOM 536 C C . LEU A 1 71 ? 13.194 -8.676 -29.773 1.00 87.62 71 LEU A C 1
ATOM 538 O O . LEU A 1 71 ? 12.472 -8.097 -28.956 1.00 87.62 71 LEU A O 1
ATOM 542 N N . PRO A 1 72 ? 13.515 -9.972 -29.634 1.00 80.88 72 PRO A N 1
ATOM 543 C CA . PRO A 1 72 ? 13.039 -10.766 -28.510 1.00 80.88 72 PRO A CA 1
ATOM 544 C C . PRO A 1 72 ? 13.560 -10.198 -27.183 1.00 80.88 72 PRO A C 1
ATOM 546 O O . PRO A 1 72 ? 14.761 -9.956 -27.011 1.00 80.88 72 PRO A O 1
ATOM 549 N N . LEU A 1 73 ? 12.643 -9.991 -26.236 1.00 78.56 73 LEU A N 1
ATOM 550 C CA . LEU A 1 73 ? 12.980 -9.685 -24.847 1.00 78.56 73 LEU A CA 1
ATOM 551 C C . LEU A 1 73 ? 13.437 -10.976 -24.138 1.00 78.56 73 LEU A C 1
ATOM 553 O O . LEU A 1 73 ? 13.007 -12.065 -24.526 1.00 78.56 73 LEU A O 1
ATOM 557 N N . PRO A 1 74 ? 14.325 -10.896 -23.130 1.00 73.38 74 PRO A N 1
ATOM 558 C CA . PRO A 1 74 ? 14.788 -12.081 -22.412 1.00 73.38 74 PRO A CA 1
ATOM 559 C C . PRO A 1 74 ? 13.605 -12.834 -21.784 1.00 73.38 74 PRO A C 1
ATOM 561 O O . PRO A 1 74 ? 12.817 -12.247 -21.051 1.00 73.38 74 PRO A O 1
ATOM 564 N N . ALA A 1 75 ? 13.490 -14.141 -22.034 1.00 65.31 75 ALA A N 1
ATOM 565 C CA . ALA A 1 75 ? 12.410 -14.975 -21.486 1.00 65.31 75 ALA A CA 1
ATOM 566 C C . ALA A 1 75 ? 12.519 -15.210 -19.965 1.00 65.31 75 ALA A C 1
ATOM 568 O O . ALA A 1 75 ? 11.608 -15.757 -19.354 1.00 65.31 75 ALA A O 1
ATOM 569 N N . THR A 1 76 ? 13.635 -14.805 -19.351 1.00 63.91 76 THR A N 1
ATOM 570 C CA . THR A 1 76 ? 13.876 -14.878 -17.901 1.00 63.91 76 THR A CA 1
ATOM 571 C C . THR A 1 76 ? 13.078 -13.849 -17.109 1.00 63.91 76 THR A C 1
ATOM 573 O O . THR A 1 76 ? 13.061 -13.900 -15.886 1.00 63.91 76 THR A O 1
ATOM 576 N N . VAL A 1 77 ? 12.439 -12.903 -17.792 1.00 60.50 77 VAL A N 1
ATOM 577 C CA . VAL A 1 77 ? 11.644 -11.855 -17.166 1.00 60.50 77 VAL A CA 1
ATOM 578 C C . VAL A 1 77 ? 10.292 -12.446 -16.842 1.00 60.50 77 VAL A C 1
ATOM 580 O O . VAL A 1 77 ? 9.428 -12.603 -17.707 1.00 60.50 77 VAL A O 1
ATOM 583 N N . SER A 1 78 ? 10.118 -12.812 -15.582 1.00 56.38 78 SER A N 1
ATOM 584 C CA . SER A 1 78 ? 8.809 -13.204 -15.110 1.00 56.38 78 SER A CA 1
ATOM 585 C C . SER A 1 78 ? 7.915 -11.958 -15.164 1.00 56.38 78 SER A C 1
ATOM 587 O O . SER A 1 78 ? 8.151 -10.969 -14.478 1.00 56.38 78 SER A O 1
ATOM 589 N N . ILE A 1 79 ? 6.859 -11.999 -15.981 1.00 58.16 79 ILE A N 1
ATOM 590 C CA . ILE A 1 79 ? 5.797 -10.969 -16.002 1.00 58.16 79 ILE A CA 1
ATOM 591 C C . ILE A 1 79 ? 5.137 -10.839 -14.610 1.00 58.16 79 ILE A C 1
ATOM 593 O O . ILE A 1 79 ? 4.437 -9.876 -14.330 1.00 58.16 79 ILE A O 1
ATOM 597 N N . ARG A 1 80 ? 5.395 -11.801 -13.713 1.00 57.22 80 ARG A N 1
ATOM 598 C CA . ARG A 1 80 ? 4.980 -11.790 -12.312 1.00 57.22 80 ARG A CA 1
ATOM 599 C C . ARG A 1 80 ? 5.628 -10.678 -11.481 1.00 57.22 80 ARG A C 1
ATOM 601 O O . ARG A 1 80 ? 5.072 -10.347 -10.442 1.00 57.22 80 ARG A O 1
ATOM 608 N N . GLU A 1 81 ? 6.750 -10.100 -11.911 1.00 71.38 81 GLU A N 1
ATOM 609 C CA . GLU A 1 81 ? 7.426 -9.015 -11.190 1.00 71.38 81 GLU A CA 1
ATOM 610 C C . GLU A 1 81 ? 7.260 -7.680 -11.929 1.00 71.38 81 GLU A C 1
ATOM 612 O O . GLU A 1 81 ? 8.172 -7.155 -12.567 1.00 71.38 81 GLU A O 1
ATOM 617 N N . GLU A 1 82 ? 6.052 -7.118 -11.835 1.00 76.56 82 GLU A N 1
ATOM 618 C CA . GLU A 1 82 ? 5.649 -5.857 -12.482 1.00 76.56 82 GLU A CA 1
ATOM 619 C C . GLU A 1 82 ? 6.606 -4.695 -12.164 1.00 76.56 82 GLU A C 1
ATOM 621 O O . GLU A 1 82 ? 6.896 -3.861 -13.022 1.00 76.56 82 GLU A O 1
ATOM 626 N N . TYR A 1 83 ? 7.157 -4.668 -10.947 1.00 78.25 83 TYR A N 1
ATOM 627 C CA . TYR A 1 83 ? 8.135 -3.664 -10.538 1.00 78.25 83 TYR A CA 1
ATOM 628 C C . TYR A 1 83 ? 9.450 -3.772 -11.326 1.00 78.25 83 TYR A C 1
ATOM 630 O O . TYR A 1 83 ? 9.971 -2.756 -11.784 1.00 78.25 83 TYR A O 1
ATOM 638 N N . GLU A 1 84 ? 9.980 -4.986 -11.520 1.00 80.56 84 GLU A N 1
ATOM 639 C CA . GLU A 1 84 ? 11.203 -5.198 -12.303 1.00 80.56 84 GLU A CA 1
ATOM 640 C C . GLU A 1 84 ? 11.000 -4.844 -13.775 1.00 80.56 84 GLU A C 1
ATOM 642 O O . GLU A 1 84 ? 11.897 -4.315 -14.431 1.00 80.56 84 GLU A O 1
ATOM 647 N N . LEU A 1 85 ? 9.806 -5.100 -14.308 1.00 83.62 85 LEU A N 1
ATOM 648 C CA . LEU A 1 85 ? 9.464 -4.669 -15.655 1.00 83.62 85 LEU A CA 1
ATOM 649 C C . LEU A 1 85 ? 9.557 -3.140 -15.768 1.00 83.62 85 LEU A C 1
ATOM 651 O O . LEU A 1 85 ? 10.242 -2.630 -16.652 1.00 83.62 85 LEU A O 1
ATOM 655 N N . LEU A 1 86 ? 8.924 -2.406 -14.851 1.00 85.69 86 LEU A N 1
ATOM 656 C CA . LEU A 1 86 ? 8.922 -0.943 -14.871 1.00 85.69 86 LEU A CA 1
ATOM 657 C C . LEU A 1 86 ? 10.332 -0.353 -14.705 1.00 85.69 86 LEU A C 1
ATOM 659 O O . LEU A 1 86 ? 10.681 0.594 -15.412 1.00 85.69 86 LEU A O 1
ATOM 663 N N . THR A 1 87 ? 11.177 -0.924 -13.842 1.00 84.12 87 THR A N 1
ATOM 664 C CA . THR A 1 87 ? 12.564 -0.449 -13.677 1.00 84.12 87 THR A CA 1
ATOM 665 C C . THR A 1 87 ? 13.417 -0.691 -14.920 1.00 84.12 87 THR A C 1
ATOM 667 O O . THR A 1 87 ? 14.156 0.202 -15.333 1.00 84.12 87 THR A O 1
ATOM 670 N N . ASN A 1 88 ? 13.269 -1.838 -15.593 1.00 84.62 88 ASN A N 1
ATOM 671 C CA . ASN A 1 88 ? 13.960 -2.112 -16.861 1.00 84.62 88 ASN A CA 1
ATOM 672 C C . ASN A 1 88 ? 13.528 -1.170 -18.001 1.00 84.62 88 ASN A C 1
ATOM 674 O O . ASN A 1 88 ? 14.287 -0.955 -18.952 1.00 84.62 88 ASN A O 1
ATOM 678 N N . PHE A 1 89 ? 12.329 -0.591 -17.902 1.00 85.69 89 PHE A N 1
ATOM 679 C CA . PHE A 1 89 ? 11.823 0.435 -18.814 1.00 85.69 89 PHE A CA 1
ATOM 680 C C . PHE A 1 89 ? 12.179 1.873 -18.398 1.00 85.69 89 PHE A C 1
ATOM 682 O O . PHE A 1 89 ? 11.820 2.808 -19.108 1.00 85.69 89 PHE A O 1
ATOM 689 N N . GLY A 1 90 ? 12.945 2.064 -17.319 1.00 82.25 90 GLY A N 1
ATOM 690 C CA . GLY A 1 90 ? 13.453 3.377 -16.910 1.00 82.25 90 GLY A CA 1
ATOM 691 C C . GLY A 1 90 ? 12.711 4.024 -15.741 1.00 82.25 90 GLY A C 1
ATOM 692 O O . GLY A 1 90 ? 12.870 5.224 -15.526 1.00 82.25 90 GLY A O 1
ATOM 693 N N . MET A 1 91 ? 11.917 3.265 -14.979 1.00 84.31 91 MET A N 1
ATOM 694 C CA . MET A 1 91 ? 11.424 3.720 -13.677 1.00 84.31 91 MET A CA 1
ATOM 695 C C . MET A 1 91 ? 12.566 3.744 -12.654 1.00 84.31 91 MET A C 1
ATOM 697 O O . MET A 1 91 ? 13.336 2.789 -12.538 1.00 84.31 91 MET A O 1
ATOM 701 N N . GLU A 1 92 ? 12.665 4.821 -11.878 1.00 82.50 92 GLU A N 1
ATOM 702 C CA . GLU A 1 92 ? 13.717 4.954 -10.873 1.00 82.50 92 GLU A CA 1
ATOM 703 C C . GLU A 1 92 ? 13.498 4.045 -9.652 1.00 82.50 92 GLU A C 1
ATOM 705 O O . GLU A 1 92 ? 12.385 3.855 -9.163 1.00 82.50 92 GLU A O 1
ATOM 710 N N . THR A 1 93 ? 14.586 3.518 -9.084 1.00 77.75 93 THR A N 1
ATOM 711 C CA . THR A 1 93 ? 14.519 2.554 -7.972 1.00 77.75 93 THR A CA 1
ATOM 712 C C . THR A 1 93 ? 13.980 3.156 -6.667 1.00 77.75 93 THR A C 1
ATOM 714 O O . THR A 1 93 ? 13.532 2.425 -5.782 1.00 77.75 93 THR A O 1
ATOM 717 N N . HIS A 1 94 ? 14.005 4.486 -6.523 1.00 77.81 94 HIS A N 1
ATOM 718 C CA . HIS A 1 94 ? 13.551 5.168 -5.309 1.00 77.81 94 HIS A CA 1
ATOM 719 C C . HIS A 1 94 ? 12.029 5.041 -5.090 1.00 77.81 94 HIS A C 1
ATOM 721 O O . HIS A 1 94 ? 11.578 5.059 -3.943 1.00 77.81 94 HIS A O 1
ATOM 727 N N . TYR A 1 95 ? 11.250 4.807 -6.155 1.00 81.94 95 TYR A N 1
ATOM 728 C CA . TYR A 1 95 ? 9.807 4.558 -6.072 1.00 81.94 95 TYR A CA 1
ATOM 729 C C . TYR A 1 95 ? 9.466 3.274 -5.293 1.00 81.94 95 TYR A C 1
ATOM 731 O O . TYR A 1 95 ? 8.394 3.189 -4.695 1.00 81.94 95 TYR A O 1
ATOM 739 N N . ARG A 1 96 ? 10.391 2.303 -5.176 1.00 80.69 96 ARG A N 1
ATOM 740 C CA . ARG A 1 96 ? 10.190 1.094 -4.348 1.00 80.69 96 ARG A CA 1
ATOM 741 C C . ARG A 1 96 ? 9.884 1.423 -2.893 1.00 80.69 96 ARG A C 1
ATOM 743 O O . ARG A 1 96 ? 8.991 0.828 -2.295 1.00 80.69 96 ARG A O 1
ATOM 750 N N . TRP A 1 97 ? 10.633 2.366 -2.323 1.00 79.62 97 TRP A N 1
ATOM 751 C CA . TRP A 1 97 ? 10.469 2.770 -0.927 1.00 79.62 97 TRP A CA 1
ATOM 752 C C . TRP A 1 97 ? 9.142 3.481 -0.693 1.00 79.62 97 TRP A C 1
ATOM 754 O O . TRP A 1 97 ? 8.574 3.381 0.390 1.00 79.62 97 TRP A O 1
ATOM 764 N N . GLN A 1 98 ? 8.623 4.154 -1.715 1.00 84.75 98 GLN A N 1
ATOM 765 C CA . GLN A 1 98 ? 7.345 4.849 -1.648 1.00 84.75 98 GLN A CA 1
ATOM 766 C C . GLN A 1 98 ? 6.171 3.883 -1.767 1.00 84.75 98 GLN A C 1
ATOM 768 O O . GLN A 1 98 ? 5.214 4.022 -1.015 1.00 84.75 98 GLN A O 1
ATOM 773 N N . ILE A 1 99 ? 6.271 2.866 -2.630 1.00 84.06 99 ILE A N 1
ATOM 774 C CA . ILE A 1 99 ? 5.293 1.770 -2.709 1.00 84.06 99 ILE A CA 1
ATOM 775 C C . ILE A 1 99 ? 5.244 1.017 -1.374 1.00 84.06 99 ILE A C 1
ATOM 777 O O . ILE A 1 99 ? 4.165 0.801 -0.821 1.00 84.06 99 ILE A O 1
ATOM 781 N N . LEU A 1 100 ? 6.412 0.674 -0.817 1.00 84.88 100 LEU A N 1
ATOM 782 C CA . LEU A 1 100 ? 6.508 0.047 0.502 1.00 84.88 100 LEU A CA 1
ATOM 783 C C . LEU A 1 100 ? 5.899 0.951 1.585 1.00 84.88 100 LEU A C 1
ATOM 785 O O . LEU A 1 100 ? 5.085 0.496 2.384 1.00 84.88 100 LEU A O 1
ATOM 789 N N . GLY A 1 101 ? 6.263 2.235 1.588 1.00 83.94 101 GLY A N 1
ATOM 790 C CA . GLY A 1 101 ? 5.748 3.226 2.527 1.00 83.94 101 GLY A CA 1
ATOM 791 C C . GLY A 1 101 ? 4.230 3.376 2.447 1.00 83.94 101 GLY A C 1
ATOM 792 O O . GLY A 1 101 ? 3.571 3.351 3.482 1.00 83.94 101 GLY A O 1
ATOM 793 N N . ALA A 1 102 ? 3.664 3.457 1.239 1.00 86.75 102 ALA A N 1
ATOM 794 C CA . ALA A 1 102 ? 2.221 3.498 1.021 1.00 86.75 102 ALA A CA 1
ATOM 795 C C . ALA A 1 102 ? 1.539 2.258 1.611 1.00 86.75 102 ALA A C 1
ATOM 797 O O . ALA A 1 102 ? 0.550 2.391 2.325 1.00 86.75 102 ALA A O 1
ATOM 798 N N . GLY A 1 103 ? 2.103 1.067 1.387 1.00 85.94 103 GLY A N 1
ATOM 799 C CA . GLY A 1 103 ? 1.604 -0.172 1.980 1.00 85.94 103 GLY A CA 1
ATOM 800 C C . GLY A 1 103 ? 1.626 -0.146 3.511 1.00 85.94 103 GLY A C 1
ATOM 801 O O . GLY A 1 103 ? 0.620 -0.445 4.146 1.00 85.94 103 GLY A O 1
ATOM 802 N N . VAL A 1 104 ? 2.741 0.262 4.122 1.00 87.69 104 VAL A N 1
ATOM 803 C CA . VAL A 1 104 ? 2.869 0.332 5.588 1.00 87.69 104 VAL A CA 1
ATOM 804 C C . VAL A 1 104 ? 1.875 1.328 6.188 1.00 87.69 104 VAL A C 1
ATOM 806 O O . VAL A 1 104 ? 1.145 0.983 7.117 1.00 87.69 104 VAL A O 1
ATOM 809 N N . TRP A 1 105 ? 1.802 2.548 5.651 1.00 90.12 105 TRP A N 1
ATOM 810 C CA . TRP A 1 105 ? 0.891 3.575 6.160 1.00 90.12 105 TRP A CA 1
ATOM 811 C C . TRP A 1 105 ? -0.578 3.217 5.941 1.00 90.12 105 TRP A C 1
ATOM 813 O O . TRP A 1 105 ? -1.399 3.488 6.819 1.00 90.12 105 TRP A O 1
ATOM 823 N N . TYR A 1 106 ? -0.904 2.538 4.840 1.00 88.62 106 TYR A N 1
ATOM 824 C CA . TYR A 1 106 ? -2.246 2.019 4.594 1.00 88.62 106 TYR A CA 1
ATOM 825 C C . TYR A 1 106 ? -2.673 1.066 5.712 1.00 88.62 106 TYR A C 1
ATOM 827 O O . TYR A 1 106 ? -3.765 1.189 6.264 1.00 88.62 106 TYR A O 1
ATOM 835 N N . LEU A 1 107 ? -1.786 0.152 6.103 1.00 86.75 107 LEU A N 1
ATOM 836 C CA . LEU A 1 107 ? -2.057 -0.834 7.146 1.00 86.75 107 LEU A CA 1
ATOM 837 C C . LEU A 1 107 ? -2.177 -0.209 8.530 1.00 86.75 107 LEU A C 1
ATOM 839 O O . LEU A 1 107 ? -3.081 -0.569 9.281 1.00 86.75 107 LEU A O 1
ATOM 843 N N . VAL A 1 108 ? -1.309 0.752 8.854 1.00 89.38 108 VAL A N 1
ATOM 844 C CA . VAL A 1 108 ? -1.421 1.534 10.094 1.00 89.38 108 VAL A CA 1
ATOM 845 C C . VAL A 1 108 ? -2.760 2.272 10.130 1.00 89.38 108 VAL A C 1
ATOM 847 O O . VAL A 1 108 ? -3.445 2.252 11.155 1.00 89.38 108 VAL A O 1
ATOM 850 N N . GLY A 1 109 ? -3.169 2.878 9.012 1.00 89.50 109 GLY A N 1
ATOM 851 C CA . GLY A 1 109 ? -4.452 3.561 8.886 1.00 89.50 109 GLY A CA 1
ATOM 852 C C . GLY A 1 109 ? -5.639 2.616 9.059 1.00 89.50 109 GLY A C 1
ATOM 853 O O . GLY A 1 109 ? -6.567 2.918 9.812 1.00 89.50 109 GLY A O 1
ATOM 854 N N . LEU A 1 110 ? -5.585 1.443 8.428 1.00 88.19 110 LEU A N 1
ATOM 855 C CA . LEU A 1 110 ? -6.620 0.419 8.521 1.00 88.19 110 LEU A CA 1
ATOM 856 C C . LEU A 1 110 ? -6.756 -0.124 9.950 1.00 88.19 110 LEU A C 1
ATOM 858 O O . LEU A 1 110 ? -7.859 -0.165 10.492 1.00 88.19 110 LEU A O 1
ATOM 862 N N . PHE A 1 111 ? -5.637 -0.483 10.583 1.00 88.19 111 PHE A N 1
ATOM 863 C CA . PHE A 1 111 ? -5.614 -0.977 11.959 1.00 88.19 111 PHE A CA 1
ATOM 864 C C . PHE A 1 111 ? -6.126 0.077 12.947 1.00 88.19 111 PHE A C 1
ATOM 866 O O . PHE A 1 111 ? -6.949 -0.220 13.811 1.00 88.19 111 PHE A O 1
ATOM 873 N N . SER A 1 112 ? -5.708 1.333 12.774 1.00 90.06 112 SER A N 1
ATOM 874 C CA . SER A 1 112 ? -6.174 2.444 13.612 1.00 90.06 112 SER A CA 1
ATOM 875 C C . SER A 1 112 ? -7.669 2.711 13.427 1.00 90.06 112 SER A C 1
ATOM 877 O O . SER A 1 112 ? -8.366 2.981 14.400 1.00 90.06 112 SER A O 1
ATOM 879 N N . THR A 1 113 ? -8.190 2.574 12.203 1.00 89.81 113 THR A N 1
ATOM 880 C CA . THR A 1 113 ? -9.632 2.696 11.928 1.00 89.81 113 THR A CA 1
ATOM 881 C C . THR A 1 113 ? -10.415 1.598 12.638 1.00 89.81 113 THR A C 1
ATOM 883 O O . THR A 1 113 ? -11.443 1.873 13.252 1.00 89.81 113 THR A O 1
ATOM 886 N N . PHE A 1 114 ? -9.915 0.363 12.601 1.00 88.69 114 PHE A N 1
ATOM 887 C CA . PHE A 1 114 ? -10.537 -0.755 13.300 1.00 88.69 114 PHE A CA 1
ATOM 888 C C . PHE A 1 114 ? -10.570 -0.536 14.817 1.00 88.69 114 PHE A C 1
ATOM 890 O O . PHE A 1 114 ? -11.632 -0.655 15.420 1.00 88.69 114 PHE A O 1
ATOM 897 N N . LEU A 1 115 ? -9.444 -0.149 15.428 1.00 89.38 115 LEU A N 1
ATOM 898 C CA . LEU A 1 115 ? -9.396 0.137 16.865 1.00 89.38 115 LEU A CA 1
ATOM 899 C C . LEU A 1 115 ? -10.306 1.304 17.254 1.00 89.38 115 LEU A C 1
ATOM 901 O O . LEU A 1 115 ? -10.976 1.239 18.280 1.00 89.38 115 LEU A O 1
ATOM 905 N N . ALA A 1 116 ? -10.375 2.352 16.429 1.00 91.19 116 ALA A N 1
ATOM 906 C CA . ALA A 1 116 ? -11.312 3.447 16.649 1.00 91.19 116 ALA A CA 1
ATOM 907 C C . ALA A 1 116 ? -12.770 2.959 16.628 1.00 91.19 116 ALA A C 1
ATOM 909 O O . ALA A 1 116 ? -13.549 3.319 17.506 1.00 91.19 116 ALA A O 1
ATOM 910 N N . LEU A 1 117 ? -13.142 2.115 15.662 1.00 89.19 117 LEU A N 1
ATOM 911 C CA . LEU A 1 117 ? -14.492 1.554 15.586 1.00 89.19 117 LEU A CA 1
ATOM 912 C C . LEU A 1 117 ? -14.808 0.650 16.779 1.00 89.19 117 LEU A C 1
ATOM 914 O O . LEU A 1 117 ? -15.895 0.764 17.340 1.00 89.19 117 LEU A O 1
ATOM 918 N N . ASP A 1 118 ? -13.869 -0.199 17.193 1.00 88.44 118 ASP A N 1
ATOM 919 C CA . ASP A 1 118 ? -14.053 -1.090 18.339 1.00 88.44 118 ASP A CA 1
ATOM 920 C C . ASP A 1 118 ? -14.232 -0.285 19.636 1.00 88.44 118 ASP A C 1
ATOM 922 O O . ASP A 1 118 ? -15.237 -0.441 20.329 1.00 88.44 118 ASP A O 1
ATOM 926 N N . ILE A 1 119 ? -13.347 0.680 19.911 1.00 89.06 119 ILE A N 1
ATOM 927 C CA . ILE A 1 119 ? -13.476 1.568 21.078 1.00 89.06 119 ILE A CA 1
ATOM 928 C C . ILE A 1 119 ? -14.808 2.323 21.037 1.00 89.06 119 ILE A C 1
ATOM 930 O O . ILE A 1 119 ? -15.505 2.402 22.048 1.00 89.06 119 ILE A O 1
ATOM 934 N N . TRP A 1 120 ? -15.195 2.857 19.878 1.00 89.69 120 TRP A N 1
ATOM 935 C CA . TRP A 1 120 ? -16.460 3.574 19.739 1.00 89.69 120 TRP A CA 1
ATOM 936 C C . TRP A 1 120 ? -17.674 2.683 20.033 1.00 89.69 120 TRP A C 1
ATOM 938 O O . TRP A 1 120 ? -18.585 3.123 20.740 1.00 89.69 120 TRP A O 1
ATOM 948 N N . LEU A 1 121 ? -17.679 1.436 19.545 1.00 90.06 121 LEU A N 1
ATOM 949 C CA . LEU A 1 121 ? -18.736 0.457 19.810 1.00 90.06 121 LEU A CA 1
ATOM 950 C C . LEU A 1 121 ? -18.849 0.151 21.303 1.00 90.06 121 LEU A C 1
ATOM 952 O O . LEU A 1 121 ? -19.948 0.204 21.851 1.00 90.06 121 LEU A O 1
ATOM 956 N N . TRP A 1 122 ? -17.726 -0.113 21.970 1.00 88.44 122 TRP A N 1
ATOM 957 C CA . TRP A 1 122 ? -17.704 -0.445 23.396 1.00 88.44 122 TRP A CA 1
ATOM 958 C C . TRP A 1 122 ? -18.062 0.731 24.309 1.00 88.44 122 TRP A C 1
ATOM 960 O O . TRP A 1 122 ? -18.560 0.514 25.412 1.00 88.44 122 TRP A O 1
ATOM 970 N N . VAL A 1 123 ? -17.842 1.967 23.858 1.00 88.06 123 VAL A N 1
ATOM 971 C CA . VAL A 1 123 ? -18.214 3.176 24.606 1.00 88.06 123 VAL A CA 1
ATOM 972 C C . VAL A 1 123 ? -19.669 3.587 24.359 1.00 88.06 123 VAL A C 1
ATOM 974 O O . VAL A 1 123 ? -20.319 4.091 25.271 1.00 88.06 123 VAL A O 1
ATOM 977 N N . SER A 1 124 ? -20.188 3.390 23.144 1.00 86.56 124 SER A N 1
ATOM 978 C CA . SER A 1 124 ? -21.470 3.978 22.719 1.00 86.56 124 SER A CA 1
ATOM 979 C C . SER A 1 124 ? -22.635 2.989 22.664 1.00 86.56 124 SER A C 1
ATOM 981 O O . SER A 1 124 ? -23.787 3.415 22.653 1.00 86.56 124 SER A O 1
ATOM 983 N N . GLN A 1 125 ? -22.368 1.683 22.573 1.00 89.81 125 GLN A N 1
ATOM 984 C CA . GLN A 1 125 ? -23.392 0.655 22.369 1.00 89.81 125 GLN A CA 1
ATOM 985 C C . GLN A 1 125 ? -23.508 -0.291 23.563 1.00 89.81 125 GLN A C 1
ATOM 987 O O . GLN A 1 125 ? -22.627 -0.390 24.414 1.00 89.81 125 GLN A O 1
ATOM 992 N N . SER A 1 126 ? -24.617 -1.033 23.612 1.00 89.94 126 SER A N 1
ATOM 993 C CA . SER A 1 126 ? -24.770 -2.118 24.584 1.00 89.94 126 SER A CA 1
ATOM 994 C C . SER A 1 126 ? -23.714 -3.209 24.367 1.00 89.94 126 SER A C 1
ATOM 996 O O . SER A 1 126 ? -23.352 -3.521 23.229 1.00 89.94 126 SER A O 1
ATOM 998 N N . THR A 1 127 ? -23.275 -3.848 25.454 1.00 87.62 127 THR A N 1
ATOM 999 C CA . THR A 1 127 ? -22.243 -4.900 25.439 1.00 87.62 127 THR A CA 1
ATOM 1000 C C . THR A 1 127 ? -22.556 -6.025 24.450 1.00 87.62 127 THR A C 1
ATOM 1002 O O . THR A 1 127 ? -21.658 -6.519 23.777 1.00 87.62 127 THR A O 1
ATOM 1005 N N . GLY A 1 128 ? -23.832 -6.407 24.319 1.00 87.06 128 GLY A N 1
ATOM 1006 C CA . GLY A 1 128 ? -24.251 -7.454 23.383 1.00 87.06 128 GLY A CA 1
ATOM 1007 C C . GLY A 1 128 ? -24.040 -7.070 21.917 1.00 87.06 128 GLY A C 1
ATOM 1008 O O . GLY A 1 128 ? -23.573 -7.890 21.130 1.00 87.06 128 GLY A O 1
ATOM 1009 N N . VAL A 1 129 ? -24.331 -5.816 21.556 1.00 88.19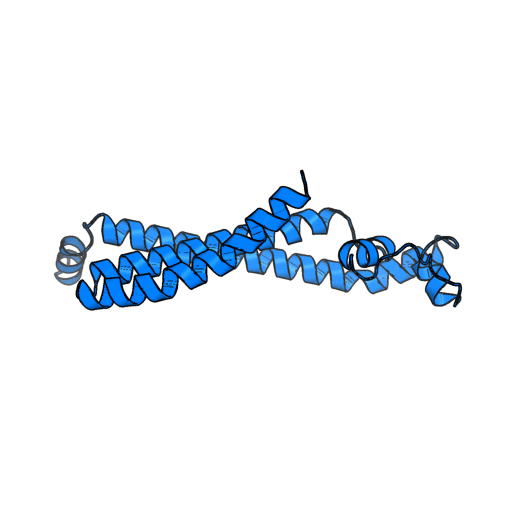 129 VAL A N 1
ATOM 1010 C CA . VAL A 1 129 ? -24.128 -5.307 20.190 1.00 88.19 129 VAL A CA 1
ATOM 1011 C C . VAL A 1 129 ? -22.640 -5.132 19.900 1.00 88.19 129 VAL A C 1
ATOM 1013 O O . VAL A 1 129 ? -22.181 -5.572 18.849 1.00 88.19 129 VAL A O 1
ATOM 1016 N N . ALA A 1 130 ? -21.883 -4.556 20.839 1.00 88.69 130 ALA A N 1
ATOM 1017 C CA . ALA A 1 130 ? -20.440 -4.384 20.695 1.00 88.69 130 ALA A CA 1
ATOM 1018 C C . ALA A 1 130 ? -19.745 -5.736 20.471 1.00 88.69 130 ALA A C 1
ATOM 1020 O O . ALA A 1 130 ? -19.090 -5.926 19.451 1.00 88.69 130 ALA A O 1
ATOM 1021 N N . ALA A 1 131 ? -19.995 -6.722 21.340 1.00 87.06 131 ALA A N 1
ATOM 1022 C CA . ALA A 1 131 ? -19.398 -8.050 21.222 1.00 87.06 131 ALA A CA 1
ATOM 1023 C C . ALA A 1 131 ? -19.758 -8.755 19.903 1.00 87.06 131 ALA A C 1
ATOM 1025 O O . ALA A 1 131 ? -18.884 -9.338 19.261 1.00 87.06 131 ALA A O 1
ATOM 1026 N N . ALA A 1 132 ? -21.022 -8.685 19.470 1.00 88.94 132 ALA A N 1
ATOM 1027 C CA . ALA A 1 132 ? -21.453 -9.299 18.216 1.00 88.94 132 ALA A CA 1
ATOM 1028 C C . ALA A 1 132 ? -20.726 -8.700 17.002 1.00 88.94 132 ALA A C 1
ATOM 1030 O O . ALA A 1 132 ? -20.265 -9.437 16.131 1.00 88.94 132 ALA A O 1
ATOM 1031 N N . VAL A 1 133 ? -20.582 -7.373 16.958 1.00 86.75 133 VAL A N 1
ATOM 1032 C CA . VAL A 1 133 ? -19.896 -6.685 15.858 1.00 86.75 133 VAL A CA 1
ATOM 1033 C C . VAL A 1 133 ? -18.390 -6.957 15.895 1.00 86.75 133 VAL A C 1
ATOM 1035 O O . VAL A 1 133 ? -17.813 -7.290 14.860 1.00 86.75 133 VAL A O 1
ATOM 1038 N N . THR A 1 134 ? -17.752 -6.918 17.067 1.00 87.06 134 THR A N 1
ATOM 1039 C CA . THR A 1 134 ? -16.321 -7.222 17.219 1.00 87.06 134 THR A CA 1
ATOM 1040 C C . THR A 1 134 ? -15.987 -8.647 16.750 1.00 87.06 134 THR A C 1
ATOM 1042 O O . THR A 1 134 ? -15.009 -8.838 16.028 1.00 87.06 134 THR A O 1
ATOM 1045 N N . VAL A 1 135 ? -16.825 -9.649 17.056 1.00 85.25 135 VAL A N 1
ATOM 1046 C CA . VAL A 1 135 ? -16.637 -11.043 16.591 1.00 85.25 135 VAL A CA 1
ATOM 1047 C C . VAL A 1 135 ? -16.697 -11.166 15.066 1.00 85.25 135 VAL A C 1
ATOM 1049 O O . VAL A 1 135 ? -16.003 -12.006 14.498 1.00 85.25 135 VAL A O 1
ATOM 1052 N N . VAL A 1 136 ? -17.484 -10.328 14.389 1.00 84.75 136 VAL A N 1
ATOM 1053 C CA . VAL A 1 136 ? -17.559 -10.309 12.919 1.00 84.75 136 VAL A CA 1
ATOM 1054 C C . VAL A 1 136 ? -16.371 -9.567 12.307 1.00 84.75 136 VAL A C 1
ATOM 1056 O O . VAL A 1 136 ? -15.838 -9.994 11.283 1.00 84.75 136 VAL A O 1
ATOM 1059 N N . LEU A 1 137 ? -15.932 -8.467 12.924 1.00 82.50 137 LEU A N 1
ATOM 1060 C CA . LEU A 1 137 ? -14.876 -7.627 12.364 1.00 82.50 137 LEU A CA 1
ATOM 1061 C C . LEU A 1 137 ? -13.460 -8.198 12.593 1.00 82.50 137 LEU A C 1
ATOM 1063 O O . LEU A 1 137 ? -12.614 -8.065 11.708 1.00 82.50 137 LEU A O 1
ATOM 1067 N N . ILE A 1 138 ? -13.192 -8.871 13.724 1.00 82.75 138 ILE A N 1
ATOM 1068 C CA . ILE A 1 138 ? -11.865 -9.446 14.040 1.00 82.75 138 ILE A CA 1
ATOM 1069 C C . ILE A 1 138 ? -11.365 -10.420 12.953 1.00 82.75 138 ILE A C 1
ATOM 1071 O O . ILE A 1 138 ? -10.224 -10.259 12.513 1.00 82.75 138 ILE A O 1
ATOM 1075 N N . PRO A 1 139 ? -12.157 -11.402 12.470 1.00 79.69 139 PRO A N 1
ATOM 1076 C CA . PRO A 1 139 ? -11.734 -12.293 11.389 1.00 79.69 139 PRO A CA 1
ATOM 1077 C C . PRO A 1 139 ? -11.398 -11.546 10.097 1.00 79.69 139 PRO A C 1
ATOM 1079 O O . PRO A 1 139 ? -10.433 -11.900 9.424 1.00 79.69 139 PRO A O 1
ATOM 1082 N N . GLY A 1 140 ? -12.153 -10.490 9.774 1.00 74.81 140 GLY A N 1
ATOM 1083 C CA . GLY A 1 140 ? -11.876 -9.628 8.625 1.00 74.81 140 GLY A CA 1
ATOM 1084 C C . GLY A 1 140 ? -10.516 -8.942 8.748 1.00 74.81 140 GLY A C 1
ATOM 1085 O O . GLY A 1 140 ? -9.706 -9.001 7.826 1.00 74.81 140 GLY A O 1
ATOM 1086 N N . CYS A 1 141 ? -10.209 -8.371 9.913 1.00 74.06 141 CYS A N 1
ATOM 1087 C CA . CYS A 1 141 ? -8.897 -7.778 10.170 1.00 74.06 141 CYS A CA 1
ATOM 1088 C C . CYS A 1 141 ? -7.768 -8.812 10.162 1.00 74.06 141 CYS A C 1
ATOM 1090 O O . CYS A 1 141 ? -6.728 -8.567 9.554 1.00 74.06 141 CYS A O 1
ATOM 1092 N N . ALA A 1 142 ? -7.971 -9.985 10.764 1.00 74.00 142 ALA A N 1
ATOM 1093 C CA . ALA A 1 142 ? -6.990 -11.066 10.736 1.00 74.00 142 ALA A CA 1
ATOM 1094 C C . ALA A 1 142 ? -6.694 -11.529 9.299 1.00 74.00 142 ALA A C 1
ATOM 1096 O O . ALA A 1 142 ? -5.533 -11.729 8.950 1.00 74.00 142 ALA A O 1
ATOM 1097 N N . ALA A 1 143 ? -7.716 -11.628 8.445 1.00 72.44 143 ALA A N 1
ATOM 1098 C CA . ALA A 1 143 ? -7.564 -11.997 7.040 1.00 72.44 143 ALA A CA 1
ATOM 1099 C C . ALA A 1 143 ? -6.817 -10.939 6.211 1.00 72.44 143 ALA A C 1
ATOM 1101 O O . ALA A 1 143 ? -6.110 -11.301 5.276 1.00 72.44 143 ALA A O 1
ATOM 1102 N N . VAL A 1 144 ? -6.931 -9.650 6.552 1.00 71.44 144 VAL A N 1
ATOM 1103 C CA . VAL A 1 144 ? -6.174 -8.579 5.879 1.00 71.44 144 VAL A CA 1
ATOM 1104 C C . VAL A 1 144 ? -4.719 -8.525 6.352 1.00 71.44 144 VAL A C 1
ATOM 1106 O O . VAL A 1 144 ? -3.826 -8.219 5.566 1.00 71.44 144 VAL A O 1
ATOM 1109 N N . VAL A 1 145 ? -4.456 -8.855 7.620 1.00 68.69 145 VAL A N 1
ATOM 1110 C CA . VAL A 1 145 ? -3.099 -8.823 8.185 1.00 68.69 145 VAL A CA 1
ATOM 1111 C C . VAL A 1 145 ? -2.306 -10.105 7.872 1.00 68.69 145 VAL A C 1
ATOM 1113 O O . VAL A 1 145 ? -1.100 -10.037 7.642 1.00 68.69 145 VAL A O 1
ATOM 1116 N N . ALA A 1 146 ? -2.951 -11.275 7.808 1.00 69.00 146 ALA A N 1
ATOM 1117 C CA . ALA A 1 146 ? -2.290 -12.568 7.578 1.00 69.00 146 ALA A CA 1
ATOM 1118 C C . ALA A 1 146 ? -1.386 -12.636 6.319 1.00 69.00 146 ALA A C 1
ATOM 1120 O O . ALA A 1 146 ? -0.275 -13.166 6.425 1.00 69.00 146 ALA A O 1
ATOM 1121 N N . PRO A 1 147 ? -1.765 -12.067 5.155 1.00 66.56 147 PRO A N 1
ATOM 1122 C CA . PRO A 1 147 ? -0.907 -12.041 3.973 1.00 66.56 147 PRO A CA 1
ATOM 1123 C C . PRO A 1 147 ? 0.417 -11.306 4.205 1.00 66.56 147 PRO A C 1
ATOM 1125 O O . PRO A 1 147 ? 1.437 -11.685 3.636 1.00 66.56 147 PRO A O 1
ATOM 1128 N N . LEU A 1 148 ? 0.448 -10.301 5.081 1.00 61.81 148 LEU A N 1
ATOM 1129 C CA . LEU A 1 148 ? 1.654 -9.516 5.357 1.00 61.81 148 LEU A CA 1
ATOM 1130 C C . LEU A 1 148 ? 2.710 -10.318 6.104 1.00 61.81 148 LEU A C 1
ATOM 1132 O O . LEU A 1 148 ? 3.898 -10.175 5.822 1.00 61.81 148 LEU A O 1
ATOM 1136 N N . PHE A 1 149 ? 2.280 -11.196 7.012 1.00 58.09 149 PHE A N 1
ATOM 1137 C CA . PHE A 1 149 ? 3.186 -12.134 7.666 1.00 58.09 149 PHE A CA 1
ATOM 1138 C C . PHE A 1 149 ? 3.759 -13.131 6.658 1.00 58.09 149 PHE A C 1
ATOM 1140 O O . PHE A 1 149 ? 4.946 -13.434 6.723 1.00 58.09 149 PHE A O 1
ATOM 1147 N N . SER A 1 150 ? 2.962 -13.580 5.681 1.00 59.19 150 SER A N 1
ATOM 1148 C CA . SER A 1 150 ? 3.455 -14.480 4.629 1.00 59.19 150 SER A CA 1
ATOM 1149 C C . SER A 1 150 ? 4.434 -13.806 3.660 1.00 59.19 150 SER A C 1
ATOM 1151 O O . SER A 1 150 ? 5.429 -14.417 3.280 1.00 59.19 150 SER A O 1
ATOM 1153 N N . ILE A 1 151 ? 4.207 -12.532 3.317 1.00 56.81 151 ILE A N 1
ATOM 1154 C CA . ILE A 1 151 ? 5.097 -11.760 2.439 1.00 56.81 151 ILE A CA 1
ATOM 1155 C C . ILE A 1 151 ? 6.402 -11.418 3.173 1.00 56.81 151 ILE A C 1
ATOM 1157 O O . ILE A 1 151 ? 7.477 -11.645 2.623 1.00 56.81 151 ILE A O 1
ATOM 1161 N N . GLY A 1 152 ? 6.333 -10.968 4.432 1.00 47.09 152 GLY A N 1
ATOM 1162 C CA . GLY A 1 152 ? 7.513 -10.624 5.237 1.00 47.09 152 GLY A CA 1
ATOM 1163 C C . GLY A 1 152 ? 8.434 -11.812 5.551 1.00 47.09 152 GLY A C 1
ATOM 1164 O O . GLY A 1 152 ? 9.649 -11.637 5.599 1.00 47.09 152 GLY A O 1
ATOM 1165 N N . LEU A 1 153 ? 7.879 -13.022 5.699 1.00 42.97 153 LEU A N 1
ATOM 1166 C CA . LEU A 1 153 ? 8.652 -14.264 5.864 1.00 42.97 153 LEU A CA 1
ATOM 1167 C C . LEU A 1 153 ? 9.293 -14.765 4.564 1.00 42.97 153 LEU A C 1
ATOM 1169 O O . LEU A 1 153 ? 10.288 -15.471 4.628 1.00 42.97 153 LEU A O 1
ATOM 1173 N N . SER A 1 154 ? 8.744 -14.416 3.397 1.00 41.06 154 SER A N 1
ATOM 1174 C CA . SER A 1 154 ? 9.318 -14.804 2.098 1.00 41.06 154 SER A CA 1
ATOM 1175 C C . SER A 1 154 ? 10.476 -13.908 1.634 1.00 41.06 154 SER A C 1
ATOM 1177 O O . SER A 1 154 ? 11.165 -14.241 0.673 1.00 41.06 154 SER A O 1
ATOM 1179 N N . SER A 1 155 ? 10.678 -12.769 2.306 1.00 40.66 155 SER A N 1
ATOM 1180 C CA . SER A 1 155 ? 11.721 -11.776 2.011 1.00 40.66 155 SER A CA 1
ATOM 1181 C C . SER A 1 155 ? 12.911 -11.787 2.987 1.00 40.66 155 SER A C 1
ATOM 1183 O O . SER A 1 155 ? 13.759 -10.898 2.898 1.00 40.66 155 SER A O 1
ATOM 1185 N N . LEU A 1 156 ? 12.959 -12.755 3.912 1.00 40.66 156 LEU A N 1
ATOM 1186 C CA . LEU A 1 156 ? 14.072 -13.047 4.830 1.00 40.66 156 LEU A CA 1
ATOM 1187 C C . LEU A 1 156 ? 14.691 -14.402 4.474 1.00 40.66 156 LEU A C 1
ATOM 1189 O O . LEU A 1 156 ? 15.933 -14.504 4.566 1.00 40.66 156 LEU A O 1
#